Protein AF-A0A8J7WV57-F1 (afdb_monomer_lite)

Secondary structure (DSSP, 8-state):
---S-------TT-----BGGGTTB-HHHHS--HHHHHHHHHS------SSSTT----HHHHHHHHTT--GGG---HHHHHHHHTT----TT---------EEEEETTEEEEEESSPPPPPHHHHHHHHHHHHT-

pLDDT: mean 88.86, std 8.13, range [49.53, 98.25]

Foldseek 3Di:
DPDPDDDDDDDPPQDDAFDVVLVRDDPVVSDDDVPVVVCPVVDDDDDDDQDDPPDDDDPLSSVCSVVPHDSVPRPDPQVVVCVVVVHDDDPPDDGDDDDDFDWDDDPNDIHGPGPDDDDDDPVVVVVVVVVVVVD

Sequence (135 aa):
MHPTKCLLIIMDGLGDRQYPELDGQTPLQAAYTPNLDRLALLGGNGLYHAGRLGEPFPSETAHFALFGYPQILFPGRGPLEALGAGVDLHEGEVAVLAHFVCAENRDGLLFVRRDSPEEVEEHEAQALFEQAAGF

Radius of gyration: 21.82 Å; chains: 1; bounding box: 48×51×52 Å

Structure (mmCIF, N/CA/C/O backbone):
data_AF-A0A8J7WV57-F1
#
_entry.id   AF-A0A8J7WV57-F1
#
loop_
_atom_site.group_PDB
_atom_site.id
_atom_site.type_symbol
_atom_site.label_atom_id
_atom_site.label_alt_id
_atom_site.label_comp_id
_atom_site.label_asym_id
_atom_site.label_entity_id
_atom_site.label_seq_id
_atom_site.pdbx_PDB_ins_code
_atom_site.Cartn_x
_atom_site.Cartn_y
_atom_site.Cartn_z
_atom_site.occupancy
_atom_site.B_iso_or_equiv
_atom_site.auth_seq_id
_atom_site.auth_comp_id
_atom_site.auth_asym_id
_atom_site.auth_atom_id
_atom_site.pdbx_PDB_model_num
ATOM 1 N N . MET A 1 1 ? -8.095 -24.387 -23.941 1.00 56.53 1 MET A N 1
ATOM 2 C CA . MET A 1 1 ? -8.647 -24.506 -22.575 1.00 56.53 1 MET A CA 1
ATOM 3 C C . MET A 1 1 ? -8.742 -23.111 -21.993 1.00 56.53 1 MET A C 1
ATOM 5 O O . MET A 1 1 ? -7.785 -22.365 -22.151 1.00 56.53 1 MET A O 1
ATOM 9 N N . HIS A 1 2 ? -9.859 -22.751 -21.366 1.00 74.00 2 HIS A N 1
ATOM 10 C CA . HIS A 1 2 ? -9.918 -21.523 -20.574 1.00 74.00 2 HIS A CA 1
ATOM 11 C C . HIS A 1 2 ? -9.237 -21.781 -19.223 1.00 74.00 2 HIS A C 1
ATOM 13 O O . HIS A 1 2 ? -9.491 -22.833 -18.629 1.00 74.00 2 HIS A O 1
ATOM 19 N N . PRO A 1 3 ? -8.349 -20.891 -18.753 1.00 79.06 3 PRO A N 1
ATOM 20 C CA . PRO A 1 3 ? -7.747 -21.041 -17.436 1.00 79.06 3 PRO A CA 1
ATOM 21 C C . PRO A 1 3 ? -8.846 -21.013 -16.367 1.00 79.06 3 PRO A C 1
ATOM 23 O O . PRO A 1 3 ? -9.707 -20.140 -16.373 1.00 79.06 3 PRO A O 1
ATOM 26 N N . THR A 1 4 ? -8.828 -21.987 -15.459 1.00 92.31 4 THR A N 1
ATOM 27 C CA . THR A 1 4 ? -9.798 -22.108 -14.356 1.00 92.31 4 THR A CA 1
ATOM 28 C C . THR A 1 4 ? -9.331 -21.420 -13.074 1.00 92.31 4 THR A C 1
ATOM 30 O O . THR A 1 4 ? -10.092 -21.329 -12.115 1.00 92.31 4 THR A O 1
ATOM 33 N N . LYS A 1 5 ? -8.080 -20.945 -13.040 1.00 94.56 5 LYS A N 1
ATOM 34 C CA . LYS A 1 5 ? -7.474 -20.244 -11.906 1.00 94.56 5 LYS A CA 1
ATOM 35 C C . LYS A 1 5 ? -6.726 -19.011 -12.396 1.00 94.56 5 LYS A C 1
ATOM 37 O O . LYS A 1 5 ? -6.088 -19.056 -13.446 1.00 94.56 5 LYS A O 1
ATOM 42 N N . CYS A 1 6 ? -6.787 -17.948 -11.605 1.00 93.19 6 CYS A N 1
ATOM 43 C CA . CYS A 1 6 ? -6.042 -16.713 -11.804 1.00 93.19 6 CYS A CA 1
ATOM 44 C C . CYS A 1 6 ? -5.183 -16.456 -10.562 1.00 93.19 6 CYS A C 1
ATOM 46 O O . CYS A 1 6 ? -5.653 -16.674 -9.445 1.00 93.19 6 CYS A O 1
ATOM 48 N N . LEU A 1 7 ? -3.941 -16.017 -10.762 1.00 94.31 7 LEU A N 1
ATOM 49 C CA . LEU A 1 7 ? -3.058 -15.550 -9.698 1.00 94.31 7 LEU A CA 1
ATOM 50 C C . LEU A 1 7 ? -2.750 -14.075 -9.954 1.00 94.31 7 LEU A C 1
ATOM 52 O O . LEU A 1 7 ? -2.133 -13.745 -10.965 1.00 94.31 7 LEU A O 1
ATOM 56 N N . LEU A 1 8 ? -3.178 -13.212 -9.035 1.00 93.81 8 LEU A N 1
ATOM 57 C CA . LEU A 1 8 ? -2.850 -11.790 -9.027 1.00 93.81 8 LEU A CA 1
ATOM 58 C C . LEU A 1 8 ? -1.740 -11.555 -7.999 1.00 93.81 8 LEU A C 1
ATOM 60 O O . LEU A 1 8 ? -1.918 -11.870 -6.826 1.00 93.81 8 LEU A O 1
ATOM 64 N N . ILE A 1 9 ? -0.601 -11.025 -8.446 1.00 95.19 9 ILE A N 1
ATOM 65 C CA . ILE A 1 9 ? 0.535 -10.668 -7.587 1.00 95.19 9 ILE A CA 1
ATOM 66 C C . ILE A 1 9 ? 0.663 -9.147 -7.600 1.00 95.19 9 ILE A C 1
ATOM 68 O 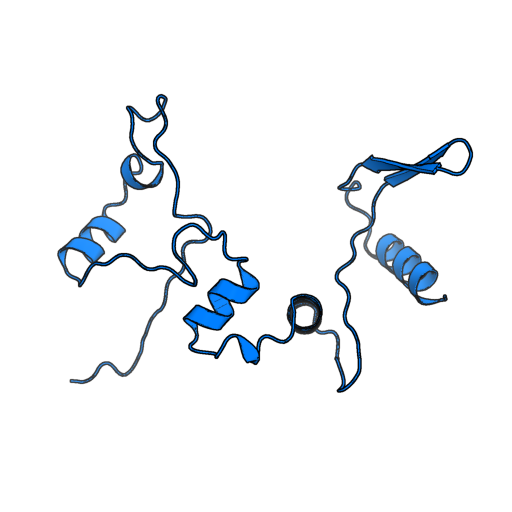O . ILE A 1 9 ? 0.819 -8.554 -8.666 1.00 95.19 9 ILE A O 1
ATOM 72 N N . ILE A 1 10 ? 0.601 -8.532 -6.421 1.00 93.12 10 ILE A N 1
ATOM 73 C CA . ILE A 1 10 ? 0.763 -7.089 -6.230 1.00 93.12 10 ILE A CA 1
ATOM 74 C C . ILE A 1 10 ? 2.087 -6.874 -5.504 1.00 93.12 10 ILE A C 1
ATOM 76 O O . ILE A 1 10 ? 2.317 -7.463 -4.450 1.00 93.12 10 ILE A O 1
ATOM 80 N N . MET A 1 11 ? 2.961 -6.053 -6.081 1.00 93.62 11 MET A N 1
ATOM 81 C CA . MET A 1 11 ? 4.190 -5.599 -5.432 1.00 93.62 11 MET A CA 1
ATOM 82 C C . MET A 1 11 ? 3.940 -4.176 -4.930 1.00 93.62 11 MET A C 1
ATOM 84 O O . MET A 1 11 ? 3.885 -3.244 -5.733 1.00 93.62 11 MET A O 1
ATOM 88 N N . ASP A 1 12 ? 3.702 -4.029 -3.626 1.00 91.38 12 ASP A N 1
ATOM 89 C CA . ASP A 1 12 ? 3.389 -2.729 -3.026 1.00 91.38 12 ASP A CA 1
ATOM 90 C C . ASP A 1 12 ? 4.585 -1.774 -3.140 1.00 91.38 12 ASP A C 1
ATOM 92 O O . ASP A 1 12 ? 5.736 -2.184 -2.991 1.00 91.38 12 ASP A O 1
ATOM 96 N N . GLY A 1 13 ? 4.316 -0.513 -3.476 1.00 89.94 13 GLY A N 1
ATOM 97 C CA . GLY A 1 13 ? 5.356 0.502 -3.661 1.00 89.94 13 GLY A CA 1
ATOM 98 C C . GLY A 1 13 ? 6.362 0.227 -4.789 1.00 89.94 13 GLY A C 1
ATOM 99 O O . GLY A 1 13 ? 7.422 0.839 -4.804 1.00 89.94 13 GLY A O 1
ATOM 100 N N . LEU A 1 14 ? 6.067 -0.673 -5.739 1.00 93.69 14 LEU A N 1
ATOM 101 C CA . LEU A 1 14 ? 7.007 -1.057 -6.808 1.00 93.69 14 LEU A CA 1
ATOM 102 C C . LEU A 1 14 ? 7.454 0.116 -7.697 1.00 93.69 14 LEU A C 1
ATOM 104 O O . LEU A 1 14 ? 8.579 0.140 -8.195 1.00 93.69 14 LEU A O 1
ATOM 108 N N . GLY A 1 15 ? 6.531 1.036 -7.982 1.00 91.88 15 GLY A N 1
ATOM 109 C CA . GLY A 1 15 ? 6.785 2.171 -8.859 1.00 91.88 15 GLY A CA 1
ATOM 110 C C . GLY A 1 15 ? 7.640 3.221 -8.160 1.00 91.88 15 GLY A C 1
ATOM 111 O O . GLY A 1 15 ? 7.270 3.703 -7.095 1.00 91.88 15 GLY A O 1
ATOM 112 N N . ASP A 1 16 ? 8.738 3.622 -8.796 1.00 95.06 16 ASP A N 1
ATOM 113 C CA . ASP A 1 16 ? 9.672 4.596 -8.232 1.00 95.06 16 ASP A CA 1
ATOM 114 C C . ASP A 1 16 ? 10.298 5.475 -9.332 1.00 95.06 16 ASP A C 1
ATOM 116 O O . ASP A 1 16 ? 10.057 5.301 -10.531 1.00 95.06 16 ASP A O 1
ATOM 120 N N . ARG A 1 17 ? 11.097 6.452 -8.911 1.00 96.06 17 ARG A N 1
ATOM 121 C CA . ARG A 1 17 ? 11.873 7.364 -9.745 1.00 96.06 17 ARG A CA 1
ATOM 122 C C . ARG A 1 17 ? 13.259 6.798 -10.040 1.00 96.06 17 ARG A C 1
ATOM 124 O O . ARG A 1 17 ? 13.691 5.804 -9.471 1.00 96.06 17 ARG A O 1
ATOM 131 N N . GLN A 1 18 ? 13.943 7.452 -10.971 1.00 97.62 18 GLN A N 1
ATOM 132 C CA . GLN A 1 18 ? 15.352 7.203 -11.251 1.00 97.62 18 GLN A CA 1
ATOM 133 C C . GLN A 1 18 ? 16.249 7.884 -10.213 1.00 97.62 18 GLN A C 1
ATOM 135 O O . GLN A 1 18 ? 15.969 9.020 -9.816 1.00 97.62 18 GLN A O 1
ATOM 140 N N . TYR A 1 19 ? 17.345 7.224 -9.842 1.00 97.81 19 TYR A N 1
ATOM 141 C CA . TYR A 1 19 ? 18.296 7.720 -8.845 1.00 97.81 19 TYR A CA 1
ATOM 142 C C . TYR A 1 19 ? 19.732 7.749 -9.397 1.00 97.81 19 TYR A C 1
ATOM 144 O O . TYR A 1 19 ? 20.136 6.802 -10.080 1.00 97.81 19 TYR A O 1
ATOM 152 N N . PRO A 1 20 ? 20.529 8.805 -9.124 1.00 98.12 20 PRO A N 1
ATOM 153 C CA . PRO A 1 20 ? 21.931 8.871 -9.546 1.00 98.12 20 PRO A CA 1
ATOM 154 C C . PRO A 1 20 ? 22.795 7.721 -9.015 1.00 98.12 20 PRO A C 1
ATOM 156 O O . PRO A 1 20 ? 23.675 7.251 -9.726 1.00 98.12 20 PRO A O 1
ATOM 159 N N . GLU A 1 21 ? 22.527 7.239 -7.800 1.00 97.62 21 GLU A N 1
ATOM 160 C CA . GLU A 1 21 ? 23.245 6.124 -7.168 1.00 97.62 21 GLU A CA 1
ATOM 161 C C . GLU A 1 21 ? 22.977 4.774 -7.855 1.00 97.62 21 GLU A C 1
ATOM 163 O O . GLU A 1 21 ? 23.690 3.805 -7.610 1.00 97.62 21 GLU A O 1
ATOM 168 N N . LEU A 1 22 ? 21.954 4.719 -8.715 1.00 98.00 22 LEU A N 1
ATOM 169 C CA . LEU A 1 22 ? 21.574 3.567 -9.534 1.00 98.00 22 LEU A CA 1
ATOM 170 C C . LEU A 1 22 ? 21.876 3.805 -11.023 1.00 98.00 22 LEU A C 1
ATOM 172 O O . LEU A 1 22 ? 21.190 3.267 -11.890 1.00 98.00 22 LEU A O 1
ATOM 176 N N . ASP A 1 23 ? 22.850 4.663 -11.338 1.00 97.69 23 ASP A N 1
ATOM 177 C CA . ASP A 1 23 ? 23.220 5.030 -12.712 1.00 97.69 23 ASP A CA 1
ATOM 178 C C . ASP A 1 23 ? 22.035 5.572 -13.541 1.00 97.69 23 ASP A C 1
ATOM 180 O O . ASP A 1 23 ? 21.927 5.339 -14.746 1.00 97.69 23 ASP A O 1
ATOM 184 N N . GLY A 1 24 ? 21.114 6.296 -12.894 1.00 98.00 24 GLY A N 1
ATOM 185 C CA . GLY A 1 24 ? 19.925 6.854 -13.546 1.00 98.00 24 GLY A CA 1
ATOM 186 C C . GLY A 1 24 ? 18.805 5.839 -13.795 1.00 98.00 24 GLY A C 1
ATOM 187 O O . GLY A 1 24 ? 17.922 6.097 -14.610 1.00 98.00 24 GLY A O 1
ATOM 188 N N . GLN A 1 25 ? 18.817 4.701 -13.103 1.00 98.19 25 GLN A N 1
ATOM 189 C CA . GLN A 1 25 ? 17.766 3.684 -13.164 1.00 98.19 25 GLN A CA 1
ATOM 190 C C . GLN A 1 25 ? 16.800 3.798 -11.980 1.00 98.19 25 GLN A C 1
ATOM 192 O O . GLN A 1 25 ? 17.131 4.369 -10.937 1.00 98.19 25 GLN A O 1
ATOM 197 N N . THR A 1 26 ? 15.597 3.237 -12.125 1.00 98.19 26 THR A N 1
ATOM 198 C CA . THR A 1 26 ? 14.723 2.956 -10.974 1.00 98.19 26 THR A CA 1
ATOM 199 C C . THR A 1 26 ? 15.233 1.735 -10.195 1.00 98.19 26 THR A C 1
ATOM 201 O O . THR A 1 26 ? 15.955 0.909 -10.763 1.00 98.19 26 THR A O 1
ATOM 204 N N . PRO A 1 27 ? 14.834 1.537 -8.925 1.00 98.00 27 PRO A N 1
ATOM 205 C CA . PRO A 1 27 ? 15.184 0.337 -8.167 1.00 98.00 27 PRO A CA 1
ATOM 206 C C . PRO A 1 27 ? 14.785 -0.966 -8.871 1.00 98.00 27 PRO A C 1
ATOM 208 O O . PRO A 1 27 ? 15.566 -1.912 -8.880 1.00 98.00 27 PRO A O 1
ATOM 211 N N . LEU A 1 28 ? 13.612 -1.012 -9.520 1.00 97.69 28 LEU A N 1
ATOM 212 C CA . LEU A 1 28 ? 13.173 -2.193 -10.273 1.00 97.69 28 LEU A CA 1
ATOM 213 C C . LEU A 1 28 ? 14.060 -2.469 -11.496 1.00 97.69 28 LEU A C 1
ATOM 215 O O . LEU A 1 28 ? 14.319 -3.628 -11.800 1.00 97.69 28 LEU A O 1
ATOM 219 N N . GLN A 1 29 ? 14.529 -1.423 -12.183 1.00 97.88 29 GLN A N 1
ATOM 220 C CA . GLN A 1 29 ? 15.441 -1.561 -13.323 1.00 97.88 29 GLN A CA 1
ATOM 221 C C . GLN A 1 29 ? 16.839 -2.023 -12.890 1.00 97.88 29 GLN A C 1
ATOM 223 O O . GLN A 1 29 ? 17.425 -2.880 -13.544 1.00 97.88 29 GLN A O 1
ATOM 228 N N . ALA A 1 30 ? 17.352 -1.487 -11.780 1.00 97.94 30 ALA A N 1
ATOM 229 C CA . ALA A 1 30 ? 18.668 -1.849 -11.256 1.00 97.94 30 ALA A CA 1
ATOM 230 C C . ALA A 1 30 ? 18.698 -3.254 -10.619 1.00 97.94 30 ALA A C 1
ATOM 232 O O . ALA A 1 30 ? 19.759 -3.875 -10.518 1.00 97.94 30 ALA A O 1
ATOM 233 N N . ALA A 1 31 ? 17.551 -3.764 -10.164 1.00 97.62 31 ALA A N 1
ATOM 234 C CA . ALA A 1 31 ? 17.447 -5.064 -9.517 1.00 97.62 31 ALA A CA 1
ATOM 235 C C . ALA A 1 31 ? 17.584 -6.234 -10.509 1.00 97.62 31 ALA A C 1
ATOM 237 O O . ALA A 1 31 ? 16.986 -6.255 -11.583 1.00 97.62 31 ALA A O 1
ATOM 238 N N . TYR A 1 32 ? 18.299 -7.287 -10.100 1.00 98.12 32 TYR A N 1
ATOM 239 C CA . TYR A 1 32 ? 18.352 -8.536 -10.862 1.00 98.12 32 TYR A CA 1
ATOM 240 C C . TYR A 1 32 ? 17.044 -9.327 -10.701 1.00 98.12 32 TYR A C 1
ATOM 242 O O . TYR A 1 32 ? 16.837 -9.997 -9.685 1.00 98.12 32 TYR A O 1
ATOM 250 N N . THR A 1 33 ? 16.158 -9.265 -11.703 1.00 97.81 33 THR A N 1
ATOM 251 C CA . THR A 1 33 ? 14.797 -9.833 -11.635 1.00 97.81 33 THR A CA 1
ATOM 252 C C . THR A 1 33 ? 14.475 -10.837 -12.759 1.00 97.81 33 TH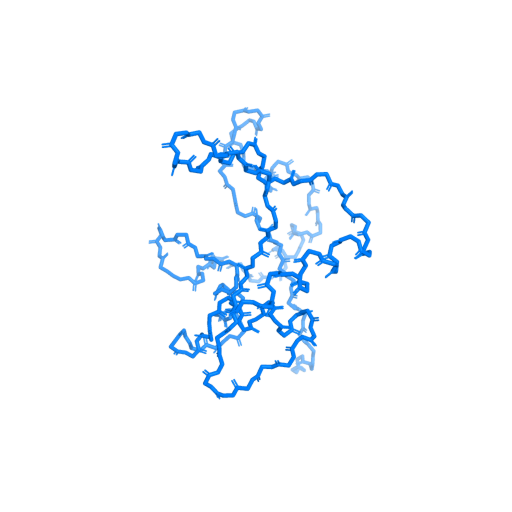R A C 1
ATOM 254 O O . THR A 1 33 ? 13.413 -10.769 -13.379 1.00 97.81 33 THR A O 1
ATOM 257 N N . PRO A 1 34 ? 15.293 -11.893 -12.961 1.00 98.06 34 PRO A N 1
ATOM 258 C CA . PRO A 1 34 ? 15.188 -12.787 -14.125 1.00 98.06 34 PRO A CA 1
ATOM 259 C C . PRO A 1 34 ? 13.824 -13.482 -14.275 1.00 98.06 34 PRO A C 1
ATOM 261 O O . PRO A 1 34 ? 13.418 -13.845 -15.379 1.00 98.06 34 PRO A O 1
ATOM 264 N N . ASN A 1 35 ? 13.099 -13.688 -13.171 1.00 98.06 35 ASN A N 1
ATOM 265 C CA . ASN A 1 35 ? 11.758 -14.272 -13.199 1.00 98.06 35 ASN A CA 1
ATOM 266 C C . ASN A 1 35 ? 10.697 -13.271 -13.675 1.00 98.06 35 ASN A C 1
ATOM 268 O O . ASN A 1 35 ? 9.825 -13.653 -14.453 1.00 98.06 35 ASN A O 1
ATOM 272 N N . LEU A 1 36 ? 10.774 -12.009 -13.238 1.00 97.31 36 LEU A N 1
ATOM 273 C CA . LEU A 1 36 ? 9.871 -10.953 -13.704 1.00 97.31 36 LEU A CA 1
ATOM 274 C C . LEU A 1 36 ? 10.158 -10.625 -15.170 1.00 97.31 36 LEU A C 1
ATOM 276 O O . LEU A 1 36 ? 9.222 -10.582 -15.963 1.00 97.31 36 LEU A O 1
ATOM 280 N N . ASP A 1 37 ? 11.435 -10.539 -15.549 1.00 98.06 37 ASP A N 1
ATOM 281 C CA . ASP A 1 37 ? 11.863 -10.345 -16.939 1.00 98.06 37 ASP A CA 1
ATOM 282 C C . ASP A 1 37 ? 11.313 -11.443 -17.854 1.00 98.06 37 ASP A C 1
ATOM 284 O O . ASP A 1 37 ? 10.774 -11.180 -18.932 1.00 98.06 37 ASP A O 1
ATOM 288 N N . ARG A 1 38 ? 11.387 -12.703 -17.404 1.00 98.25 38 ARG A N 1
ATOM 289 C CA . ARG A 1 38 ? 10.839 -13.842 -18.144 1.00 98.25 38 ARG A CA 1
ATOM 290 C C . ARG A 1 38 ? 9.316 -13.777 -18.265 1.00 98.25 38 ARG A C 1
ATOM 292 O O . ARG A 1 38 ? 8.792 -14.120 -19.323 1.00 98.25 38 ARG A O 1
ATOM 299 N N . LEU A 1 39 ? 8.604 -13.373 -17.211 1.00 97.12 39 LEU A N 1
ATOM 300 C CA . LEU A 1 39 ? 7.148 -13.206 -17.260 1.00 97.12 39 LEU A CA 1
ATOM 301 C C . LEU A 1 39 ? 6.748 -12.081 -18.222 1.00 97.12 39 LEU A C 1
ATOM 303 O O . LEU A 1 39 ? 5.845 -12.283 -19.031 1.00 97.12 39 LEU A O 1
ATOM 307 N N . ALA A 1 40 ? 7.455 -10.949 -18.194 1.00 97.00 40 ALA A N 1
ATOM 308 C CA . ALA A 1 40 ? 7.239 -9.836 -19.113 1.00 97.00 40 ALA A CA 1
ATOM 309 C C . ALA A 1 40 ? 7.506 -10.237 -20.573 1.00 97.00 40 ALA A C 1
ATOM 311 O O . ALA A 1 40 ? 6.721 -9.901 -21.458 1.00 9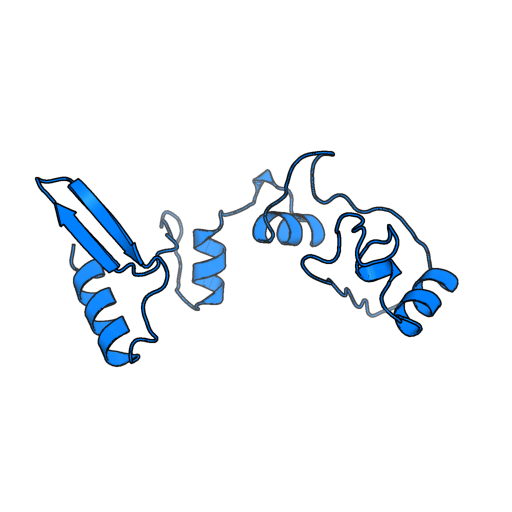7.00 40 ALA A O 1
ATOM 312 N N . LEU A 1 41 ? 8.563 -11.012 -20.839 1.00 97.88 41 LEU A N 1
ATOM 313 C CA . LEU A 1 41 ? 8.892 -11.485 -22.189 1.00 97.88 41 LEU A CA 1
ATOM 314 C C . LEU A 1 41 ? 7.831 -12.439 -22.765 1.00 97.88 41 LEU A C 1
ATOM 316 O O . LEU A 1 41 ? 7.570 -12.423 -23.966 1.00 97.88 41 LEU A O 1
ATOM 320 N N . LEU A 1 42 ? 7.251 -13.300 -21.924 1.00 97.94 42 LEU A N 1
ATOM 321 C CA . LEU A 1 42 ? 6.281 -14.319 -22.343 1.00 97.94 42 LEU A CA 1
ATOM 322 C C . LEU A 1 42 ? 4.825 -13.823 -22.334 1.00 97.94 42 LEU A C 1
ATOM 324 O O . LEU A 1 42 ? 3.954 -14.496 -22.886 1.00 97.94 42 LEU A O 1
ATOM 328 N N . GLY A 1 43 ? 4.554 -12.699 -21.669 1.00 95.00 43 GLY A N 1
ATOM 329 C CA . GLY A 1 43 ? 3.213 -12.191 -21.396 1.00 95.00 43 GLY A CA 1
ATOM 330 C C . GLY A 1 43 ? 2.824 -10.938 -22.184 1.00 95.00 43 GLY A C 1
ATOM 331 O O . GLY A 1 43 ? 3.516 -10.483 -23.092 1.00 95.00 43 GLY A O 1
ATOM 332 N N . GLY A 1 44 ? 1.671 -10.377 -21.814 1.00 95.88 44 GLY A N 1
ATOM 333 C CA . GLY A 1 44 ? 1.255 -9.037 -22.222 1.00 95.88 44 GLY A CA 1
ATOM 334 C C . GLY A 1 44 ? 1.707 -8.011 -21.188 1.00 95.88 44 GLY A C 1
ATOM 335 O O . GLY A 1 44 ? 1.559 -8.241 -19.991 1.00 95.88 44 GLY A O 1
ATOM 336 N N . ASN A 1 45 ? 2.231 -6.880 -21.654 1.00 96.81 45 ASN A N 1
ATOM 337 C CA . ASN A 1 45 ? 2.731 -5.804 -20.801 1.00 96.81 45 ASN A CA 1
ATOM 338 C C . ASN A 1 45 ? 1.894 -4.540 -20.993 1.00 96.81 45 ASN A C 1
ATOM 340 O O . ASN A 1 45 ? 1.343 -4.302 -22.068 1.00 96.81 45 ASN A O 1
ATOM 344 N N . GLY A 1 46 ? 1.837 -3.710 -19.959 1.00 94.75 46 GLY A N 1
ATOM 345 C CA . GLY A 1 46 ? 1.139 -2.436 -19.998 1.00 94.75 46 GLY A CA 1
ATOM 346 C C . GLY A 1 46 ? 1.406 -1.615 -18.747 1.00 94.75 46 GLY A C 1
ATOM 347 O O . GLY A 1 46 ? 1.981 -2.103 -17.776 1.00 94.75 46 GLY A O 1
ATOM 348 N N . LEU A 1 47 ? 0.977 -0.359 -18.790 1.00 91.88 47 LEU A N 1
ATOM 349 C CA . LEU A 1 47 ? 0.961 0.514 -17.624 1.00 91.88 47 LEU A CA 1
ATOM 350 C C . LEU A 1 47 ? -0.411 0.430 -16.964 1.00 91.88 47 LEU A C 1
ATOM 352 O O . LEU A 1 47 ? -1.438 0.464 -17.644 1.00 91.88 47 LEU A O 1
ATOM 356 N N . TYR A 1 48 ? -0.413 0.337 -15.640 1.00 88.31 48 TYR A N 1
ATOM 357 C CA . TYR A 1 48 ? -1.623 0.360 -14.835 1.00 88.31 48 TYR A CA 1
ATOM 358 C C . TYR A 1 48 ? -1.666 1.643 -14.010 1.00 88.31 48 TYR A C 1
ATOM 360 O O . TYR A 1 48 ? -0.707 1.987 -13.321 1.00 88.31 48 TYR A O 1
ATOM 368 N N . HIS A 1 49 ? -2.803 2.331 -14.069 1.00 85.75 49 HIS A N 1
ATOM 369 C CA . HIS A 1 49 ? -3.109 3.477 -13.226 1.00 85.75 49 HIS A CA 1
ATOM 370 C C . HIS A 1 49 ? -4.417 3.185 -12.497 1.00 85.75 49 HIS A C 1
ATOM 372 O O . HIS A 1 49 ? -5.458 3.047 -13.134 1.00 85.75 49 HIS A O 1
ATOM 378 N N . ALA A 1 50 ? -4.358 3.079 -11.167 1.00 78.88 50 ALA A N 1
ATOM 379 C CA . ALA A 1 50 ? -5.525 2.746 -10.347 1.00 78.88 50 ALA A CA 1
ATOM 380 C C . ALA A 1 50 ? -6.581 3.868 -10.299 1.00 78.88 50 ALA A C 1
ATOM 382 O O . ALA A 1 50 ? -7.753 3.605 -10.042 1.00 78.88 50 ALA A O 1
ATOM 383 N N . GLY A 1 51 ? -6.167 5.113 -10.553 1.00 81.25 51 GLY A N 1
ATOM 384 C CA . GLY A 1 51 ? -7.019 6.299 -10.533 1.00 81.25 51 GLY A CA 1
ATOM 385 C C . GLY A 1 51 ? -6.718 7.233 -11.705 1.00 81.25 51 GLY A C 1
ATOM 386 O O . GLY A 1 51 ? -6.622 6.805 -12.856 1.00 81.25 51 GLY A O 1
ATOM 387 N N . ARG A 1 52 ? -6.568 8.531 -11.424 1.00 82.75 52 ARG A N 1
ATOM 388 C CA . ARG A 1 52 ? -6.225 9.542 -12.435 1.00 82.75 52 ARG A CA 1
ATOM 389 C C . ARG A 1 52 ? -4.714 9.702 -12.572 1.00 82.75 52 ARG A C 1
ATOM 391 O O . ARG A 1 52 ? -3.961 9.567 -11.613 1.00 82.75 52 ARG A O 1
ATOM 398 N N . LEU A 1 53 ? -4.269 10.038 -13.782 1.00 85.06 53 LEU A N 1
ATOM 399 C CA . LEU A 1 53 ? -2.868 10.366 -14.034 1.00 85.06 53 LEU A CA 1
ATOM 400 C C . LEU A 1 53 ? -2.442 11.575 -13.192 1.00 85.06 53 LEU A C 1
ATOM 402 O O . LEU A 1 53 ? -3.084 12.621 -13.237 1.00 85.06 53 LEU A O 1
ATOM 406 N N . GLY A 1 54 ? -1.336 11.421 -12.463 1.00 85.25 54 GLY A N 1
ATOM 407 C CA . GLY A 1 54 ? -0.764 12.468 -11.615 1.00 85.25 54 GLY A CA 1
ATOM 408 C C . GLY A 1 54 ? -1.359 12.564 -10.207 1.00 85.25 54 GLY A C 1
ATOM 409 O O . GLY A 1 54 ? -0.894 13.392 -9.430 1.00 85.25 54 GLY A O 1
ATOM 410 N N . GLU A 1 55 ? -2.338 11.728 -9.858 1.00 84.06 55 GLU A N 1
ATOM 411 C CA . GLU A 1 55 ? -2.935 11.702 -8.522 1.00 84.06 55 GLU A CA 1
ATOM 412 C C . GLU A 1 55 ? -2.355 10.541 -7.694 1.00 84.06 55 GLU A C 1
ATOM 414 O O . GLU A 1 55 ? -2.396 9.394 -8.152 1.00 84.06 55 GLU A O 1
ATOM 419 N N . PRO A 1 56 ? -1.798 10.798 -6.492 1.00 82.06 56 PRO A N 1
ATOM 420 C CA . PRO A 1 56 ? -1.417 9.725 -5.586 1.00 82.06 56 PRO A CA 1
ATOM 421 C C . PRO A 1 56 ? -2.681 9.013 -5.103 1.00 82.06 56 PRO A C 1
ATOM 423 O O . PRO A 1 56 ? -3.610 9.647 -4.606 1.00 82.06 56 PRO A O 1
ATOM 426 N N . PHE A 1 57 ? -2.714 7.693 -5.255 1.00 83.06 57 PHE A N 1
ATOM 427 C CA . PHE A 1 57 ? -3.880 6.891 -4.911 1.00 83.06 57 PHE A CA 1
ATOM 428 C C . PHE A 1 57 ? -3.576 6.048 -3.666 1.00 83.06 57 PHE A C 1
ATOM 430 O O . PHE A 1 57 ? -2.663 5.222 -3.733 1.00 83.06 57 PHE A O 1
ATOM 437 N N . PRO A 1 58 ? -4.282 6.257 -2.537 1.00 86.75 58 PRO A N 1
ATOM 438 C CA . PRO A 1 58 ? -4.068 5.485 -1.313 1.00 86.75 58 PRO A CA 1
ATOM 439 C C . PRO A 1 58 ? -4.244 3.981 -1.540 1.00 86.75 58 PRO A C 1
ATOM 441 O O . PRO A 1 58 ? -5.082 3.572 -2.351 1.00 86.75 58 PRO A O 1
ATOM 444 N N . SER A 1 59 ? -3.474 3.158 -0.824 1.00 87.38 59 SER A N 1
ATOM 445 C CA . SER A 1 59 ? -3.435 1.704 -1.025 1.00 87.38 59 SER A CA 1
ATOM 446 C C . SER A 1 59 ? -4.809 1.059 -0.867 1.00 87.38 59 SER A C 1
ATOM 448 O O . SER A 1 59 ? -5.187 0.223 -1.685 1.00 87.38 59 SER A O 1
ATOM 450 N N . GLU A 1 60 ? -5.586 1.466 0.132 1.00 89.31 60 GLU A N 1
ATOM 451 C CA . GLU A 1 60 ? -6.935 0.965 0.392 1.00 89.31 60 GLU A CA 1
ATOM 452 C C . GLU A 1 60 ? -7.868 1.188 -0.808 1.00 89.31 60 GLU A C 1
ATOM 454 O O . GLU A 1 60 ? -8.549 0.270 -1.273 1.00 89.31 60 GLU A O 1
ATOM 459 N N . THR A 1 61 ? -7.818 2.383 -1.387 1.00 88.31 61 THR A N 1
ATOM 460 C CA . THR A 1 61 ? -8.614 2.769 -2.549 1.00 88.31 61 THR A CA 1
ATOM 461 C C . THR A 1 61 ? -8.109 2.082 -3.825 1.00 88.31 61 THR A C 1
ATOM 463 O O . THR A 1 61 ? -8.906 1.651 -4.665 1.00 88.31 61 THR A O 1
ATOM 466 N N . ALA A 1 62 ? -6.786 1.918 -3.955 1.00 89.75 62 ALA A N 1
ATOM 467 C CA . ALA A 1 62 ? -6.127 1.244 -5.073 1.00 89.75 62 ALA A CA 1
ATOM 468 C C . ALA A 1 62 ? -6.495 -0.237 -5.160 1.00 89.75 62 ALA A C 1
ATOM 470 O O . ALA A 1 62 ? -6.847 -0.716 -6.239 1.00 89.75 62 ALA A O 1
ATOM 471 N N . HIS A 1 63 ? -6.467 -0.946 -4.030 1.00 91.44 63 HIS A N 1
ATOM 472 C CA . HIS A 1 63 ? -6.885 -2.343 -3.963 1.00 91.44 63 HIS A CA 1
ATOM 473 C C . HIS A 1 63 ? -8.379 -2.481 -4.257 1.00 91.44 63 HIS A C 1
ATOM 475 O O . HIS A 1 63 ? -8.774 -3.354 -5.029 1.00 91.44 63 HIS A O 1
ATOM 481 N N . PHE A 1 64 ? -9.209 -1.582 -3.720 1.00 91.50 64 PHE A N 1
ATOM 482 C CA . PHE A 1 64 ? -10.647 -1.580 -3.989 1.00 91.50 64 PHE A CA 1
ATOM 483 C C . PHE A 1 64 ? -10.952 -1.426 -5.490 1.00 91.50 64 PHE A C 1
ATOM 485 O O . PHE A 1 64 ? -11.732 -2.199 -6.049 1.00 91.50 64 PHE A O 1
ATOM 492 N N . ALA A 1 65 ? -10.268 -0.496 -6.170 1.00 89.62 65 ALA A N 1
ATOM 493 C CA . ALA A 1 65 ? -10.357 -0.332 -7.623 1.00 89.62 65 ALA A CA 1
ATOM 494 C C . ALA A 1 65 ? -9.872 -1.576 -8.383 1.00 89.62 65 ALA A C 1
ATOM 496 O O . ALA A 1 65 ? -10.522 -2.019 -9.329 1.00 89.62 65 ALA A O 1
ATOM 497 N N . LEU A 1 66 ? -8.739 -2.146 -7.961 1.00 91.00 66 LEU A N 1
ATOM 498 C CA . LEU A 1 66 ? -8.096 -3.289 -8.609 1.00 91.00 66 LEU A CA 1
ATOM 499 C C . LEU A 1 66 ? -8.981 -4.542 -8.600 1.00 91.00 66 LEU A C 1
ATOM 501 O O . LEU A 1 66 ? -9.000 -5.287 -9.577 1.00 91.00 66 LEU A O 1
ATOM 505 N N . PHE A 1 67 ? -9.749 -4.752 -7.530 1.00 91.56 67 PHE A N 1
ATOM 506 C CA . PHE A 1 67 ? -10.730 -5.838 -7.454 1.00 91.56 67 PHE A CA 1
ATOM 507 C C . PHE A 1 67 ? -12.026 -5.559 -8.236 1.00 91.56 67 PHE A C 1
ATOM 509 O O . PHE A 1 67 ? -12.921 -6.402 -8.259 1.00 91.56 67 PHE A O 1
ATOM 516 N N . GLY A 1 68 ? -12.122 -4.413 -8.917 1.00 91.25 68 GLY A N 1
ATOM 517 C CA . GLY A 1 68 ? -13.243 -4.060 -9.785 1.00 91.25 68 GLY A CA 1
ATOM 518 C C . GLY A 1 68 ? -14.416 -3.398 -9.064 1.00 91.25 68 GLY A C 1
ATOM 519 O O . GLY A 1 68 ? -15.483 -3.250 -9.664 1.00 91.25 68 GLY A O 1
ATOM 520 N N . TYR A 1 69 ? -14.248 -2.985 -7.805 1.00 91.69 69 TYR A N 1
ATOM 521 C CA . TYR A 1 69 ? -15.304 -2.285 -7.085 1.00 91.69 69 TYR A CA 1
ATOM 522 C C . TYR A 1 69 ? -15.386 -0.811 -7.512 1.00 91.69 69 TYR A C 1
ATOM 524 O O . TYR A 1 69 ? -14.362 -0.132 -7.662 1.00 91.69 69 TYR A O 1
ATOM 532 N N . PRO A 1 70 ? -16.603 -0.272 -7.705 1.00 90.19 70 PRO A N 1
ATOM 533 C CA . PRO A 1 70 ? -16.776 1.125 -8.067 1.00 90.19 70 PRO A CA 1
ATOM 534 C C . PRO A 1 70 ? -16.457 2.029 -6.873 1.00 90.19 70 PRO A C 1
ATOM 536 O O . PRO A 1 70 ? -16.945 1.816 -5.768 1.00 90.19 70 PRO A O 1
ATOM 539 N N . GLN A 1 71 ? -15.697 3.094 -7.122 1.00 87.31 71 GLN A N 1
ATOM 540 C CA . GLN A 1 71 ? -15.185 4.005 -6.088 1.00 87.31 71 GLN A CA 1
ATOM 541 C C . GLN A 1 71 ? -16.267 4.653 -5.214 1.00 87.31 71 GLN A C 1
ATOM 543 O O . GLN A 1 71 ? -16.029 4.944 -4.050 1.00 87.31 71 GLN A O 1
ATOM 548 N N . ILE A 1 72 ? -17.480 4.827 -5.747 1.00 91.12 72 ILE A N 1
ATOM 549 C CA . ILE A 1 72 ? -18.630 5.350 -4.995 1.00 91.12 72 ILE A CA 1
ATOM 550 C C . ILE A 1 72 ? -19.075 4.436 -3.841 1.00 91.12 72 ILE A C 1
ATOM 552 O O . ILE A 1 72 ? -19.776 4.891 -2.946 1.00 91.12 72 ILE A O 1
ATOM 556 N N . LEU A 1 73 ? -18.679 3.160 -3.863 1.00 92.19 73 LEU A N 1
ATOM 557 C CA . LEU A 1 73 ? -18.964 2.185 -2.810 1.00 92.19 73 LEU A CA 1
ATOM 558 C C . LEU A 1 73 ? -17.809 2.026 -1.818 1.00 92.19 73 LEU A C 1
ATOM 560 O O . LEU A 1 73 ? -17.857 1.128 -0.982 1.00 92.19 73 LEU A O 1
ATOM 564 N N . PHE A 1 74 ? -16.756 2.841 -1.920 1.00 91.25 74 PHE A N 1
ATOM 565 C CA . PHE A 1 74 ? -15.638 2.754 -0.992 1.00 91.25 74 PHE A CA 1
ATOM 566 C C . PHE A 1 74 ? -16.117 3.105 0.431 1.00 91.25 74 PHE A C 1
ATOM 568 O O . PHE A 1 74 ? -16.587 4.225 0.645 1.00 91.25 74 PHE A O 1
ATOM 575 N N . PRO A 1 75 ? -16.006 2.186 1.410 1.00 88.75 75 PRO A N 1
ATOM 576 C CA . PRO A 1 75 ? -16.595 2.372 2.738 1.00 88.75 75 PRO A CA 1
ATOM 577 C C . PRO A 1 75 ? -15.804 3.350 3.621 1.00 88.75 75 PRO A C 1
ATOM 579 O O . PRO A 1 75 ? -16.264 3.722 4.696 1.00 88.75 75 PRO A O 1
ATOM 582 N N . GLY A 1 76 ? -14.613 3.769 3.184 1.00 89.69 76 GLY A N 1
ATOM 583 C CA . GLY A 1 76 ? -13.655 4.495 4.011 1.00 89.69 76 GLY A CA 1
ATOM 584 C C . GLY A 1 76 ? -12.603 3.565 4.614 1.00 89.69 76 GLY A C 1
ATOM 585 O O . GLY A 1 76 ? -12.776 2.349 4.677 1.00 89.69 76 GLY A O 1
ATOM 586 N N . ARG A 1 77 ? -11.490 4.148 5.071 1.00 90.25 77 ARG A N 1
ATOM 587 C CA . ARG A 1 77 ? -10.384 3.387 5.668 1.00 90.25 77 ARG A CA 1
ATO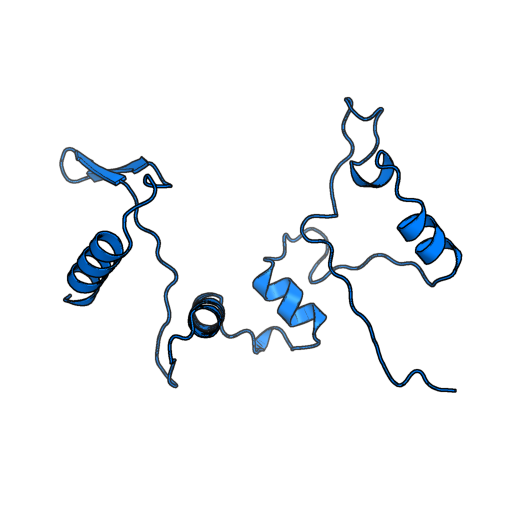M 588 C C . ARG A 1 77 ? -10.768 2.746 7.003 1.00 90.25 77 ARG A C 1
ATOM 590 O O . ARG A 1 77 ? -10.463 1.583 7.216 1.00 90.25 77 ARG A O 1
ATOM 597 N N . GLY A 1 78 ? -11.471 3.481 7.866 1.00 90.69 78 GLY A N 1
ATOM 598 C CA . GLY A 1 78 ? -11.870 3.006 9.196 1.00 90.69 78 GLY A CA 1
ATOM 599 C C . GLY A 1 78 ? -12.578 1.646 9.172 1.00 90.69 78 GLY A C 1
ATOM 600 O O . GLY A 1 78 ? -12.101 0.727 9.832 1.00 90.69 78 GLY A O 1
ATOM 601 N N . PRO A 1 79 ? -13.653 1.471 8.379 1.00 90.38 79 PRO A N 1
ATOM 602 C CA . PRO A 1 79 ? -14.338 0.183 8.272 1.00 90.38 79 PRO A CA 1
ATOM 603 C C . PRO A 1 79 ? -13.465 -0.966 7.754 1.00 90.38 79 PRO A C 1
ATOM 605 O O . PRO A 1 79 ? -13.623 -2.098 8.202 1.00 90.38 79 PRO A O 1
ATOM 608 N N . LEU A 1 80 ? -12.537 -0.694 6.829 1.00 89.81 80 LEU A N 1
ATOM 609 C CA . LEU A 1 80 ? -11.621 -1.716 6.309 1.00 89.81 80 LEU A CA 1
ATOM 610 C C . LEU A 1 80 ? -10.612 -2.170 7.370 1.00 89.81 80 LEU A C 1
ATOM 612 O O . LEU A 1 80 ? -10.366 -3.366 7.500 1.00 89.81 80 LEU A O 1
ATOM 616 N N . GLU A 1 81 ? -10.062 -1.230 8.140 1.00 89.75 81 GLU A N 1
ATOM 617 C CA . GLU A 1 81 ? -9.131 -1.523 9.237 1.00 89.75 81 GLU A CA 1
ATOM 618 C C . GLU A 1 81 ? -9.845 -2.256 10.383 1.00 89.75 81 GLU A C 1
ATOM 620 O O . GLU A 1 81 ? -9.321 -3.237 10.902 1.00 89.75 81 GLU A O 1
ATOM 625 N N . ALA A 1 82 ? -11.071 -1.844 10.731 1.00 89.75 82 ALA A N 1
ATOM 626 C CA . ALA A 1 82 ? -11.897 -2.519 11.734 1.00 89.75 82 ALA A CA 1
ATOM 627 C C . ALA A 1 82 ? -12.159 -3.983 11.352 1.00 89.75 82 ALA A C 1
ATOM 629 O O . ALA A 1 82 ? -11.910 -4.884 12.151 1.00 89.75 82 ALA A O 1
ATOM 630 N N . LEU A 1 83 ? -12.553 -4.231 10.097 1.00 88.50 83 LEU A N 1
ATOM 631 C CA . LEU A 1 83 ? -12.730 -5.585 9.573 1.00 88.50 83 LEU A CA 1
ATOM 632 C C . LEU A 1 83 ? -11.422 -6.391 9.612 1.00 88.50 83 LEU A C 1
ATOM 634 O O . LEU A 1 83 ? -11.435 -7.564 9.980 1.00 88.50 83 LEU A O 1
ATOM 638 N N . GLY A 1 84 ? -10.294 -5.768 9.254 1.00 86.88 84 GLY A N 1
ATOM 639 C CA . GLY A 1 84 ? -8.967 -6.387 9.314 1.00 86.88 84 GLY A CA 1
ATOM 640 C C . GLY A 1 84 ? -8.521 -6.742 10.735 1.00 86.88 84 GLY A C 1
ATOM 641 O O . GLY A 1 84 ? -7.855 -7.758 10.929 1.00 86.88 84 GLY A O 1
ATOM 642 N N . ALA A 1 85 ? -8.934 -5.949 11.724 1.00 86.75 85 ALA A N 1
ATOM 643 C CA . ALA A 1 85 ? -8.691 -6.179 13.146 1.00 86.75 85 ALA A CA 1
ATOM 644 C C . ALA A 1 85 ? -9.715 -7.128 13.804 1.00 86.75 85 ALA A C 1
ATOM 646 O O . ALA A 1 85 ? -9.574 -7.452 14.981 1.00 86.75 85 ALA A O 1
ATOM 647 N N . GLY A 1 86 ? -10.740 -7.580 13.072 1.00 87.94 86 GLY A N 1
ATOM 648 C CA . GLY A 1 86 ? -11.807 -8.427 13.613 1.00 87.94 86 GLY A CA 1
ATOM 649 C C . GLY A 1 86 ? -12.793 -7.690 14.526 1.00 87.94 86 GLY A C 1
ATOM 650 O O . GLY A 1 86 ? -13.441 -8.323 15.354 1.00 87.94 86 GLY A O 1
ATOM 651 N N . VAL A 1 87 ? -12.895 -6.366 14.396 1.00 87.88 87 VAL A N 1
ATOM 652 C CA . VAL A 1 87 ? -13.881 -5.540 15.101 1.00 87.88 87 VAL A CA 1
ATOM 653 C C . VAL A 1 87 ? -15.188 -5.554 14.311 1.00 87.88 87 VAL A C 1
ATOM 655 O O . VAL A 1 87 ? -15.216 -5.164 13.141 1.00 87.88 87 VAL A O 1
ATOM 658 N N . ASP A 1 88 ? -16.270 -5.992 14.954 1.00 88.19 88 ASP A N 1
ATOM 659 C CA . ASP A 1 88 ? -17.608 -5.951 14.366 1.00 88.19 88 ASP A CA 1
ATOM 660 C C . ASP A 1 88 ? -18.056 -4.497 14.170 1.00 88.19 88 ASP A C 1
ATOM 662 O O . ASP A 1 88 ? -17.937 -3.671 15.074 1.00 88.19 88 ASP A O 1
ATOM 666 N N . LEU A 1 89 ? -18.570 -4.193 12.977 1.00 87.75 89 LEU A N 1
ATOM 667 C CA . LEU A 1 89 ? -19.088 -2.876 12.620 1.00 87.75 89 LEU A CA 1
ATOM 668 C C . LEU A 1 89 ? -20.507 -3.008 12.064 1.00 87.75 89 LEU A C 1
ATOM 670 O O . LEU A 1 89 ? -20.758 -3.784 11.136 1.00 87.75 89 LEU A O 1
ATOM 674 N N . HIS A 1 90 ? -21.431 -2.227 12.610 1.00 89.56 90 HIS A N 1
ATOM 675 C CA . HIS A 1 90 ? -22.833 -2.195 12.219 1.00 89.56 90 HIS A CA 1
ATOM 676 C C . HIS A 1 90 ? -23.180 -0.972 11.364 1.00 89.56 90 HIS A C 1
ATOM 678 O O . HIS A 1 90 ? -22.455 0.020 11.280 1.00 89.56 90 HIS A O 1
ATOM 684 N N . GLU A 1 91 ? -24.327 -1.047 10.688 1.00 87.62 91 GLU A N 1
ATOM 685 C CA . GLU A 1 91 ? -24.822 0.052 9.865 1.00 87.62 91 GLU A CA 1
ATOM 686 C C . GLU A 1 91 ? -25.052 1.313 10.714 1.00 87.62 91 GLU A C 1
ATOM 688 O O . GLU A 1 91 ? -25.735 1.278 11.737 1.00 87.62 91 GLU A O 1
ATOM 693 N N . GLY A 1 92 ? -24.480 2.436 10.272 1.00 88.38 92 GLY A N 1
ATOM 694 C CA . GLY A 1 92 ? -24.543 3.717 10.980 1.00 88.38 92 GLY A CA 1
ATOM 695 C C . GLY A 1 92 ? -23.410 3.954 11.983 1.00 88.38 92 GLY A C 1
ATOM 696 O O . GLY A 1 92 ? -23.297 5.070 12.489 1.00 88.38 92 GLY A O 1
ATOM 697 N N . GLU A 1 93 ? -22.552 2.965 12.240 1.00 89.81 93 GLU A N 1
ATOM 698 C CA . GLU A 1 93 ? -21.376 3.138 13.092 1.00 89.81 93 GLU A CA 1
ATOM 699 C C . GLU A 1 93 ? -20.202 3.770 12.336 1.00 89.81 93 GLU A C 1
ATOM 701 O O . GLU A 1 93 ? -20.042 3.623 11.121 1.00 89.81 93 GLU A O 1
ATOM 706 N N . VAL A 1 94 ? -19.361 4.493 13.078 1.00 87.75 94 VAL A N 1
ATOM 707 C CA . VAL A 1 94 ? -18.162 5.146 12.551 1.00 87.75 94 VAL A CA 1
ATOM 708 C C . VAL A 1 94 ? -16.940 4.476 13.157 1.00 87.75 94 VAL A C 1
ATOM 710 O O . VAL A 1 94 ? -16.696 4.582 14.355 1.00 87.75 94 VAL A O 1
ATOM 713 N N . ALA A 1 95 ? -16.143 3.828 12.312 1.00 89.50 95 ALA A N 1
ATOM 714 C CA . ALA A 1 95 ? -14.832 3.324 12.693 1.00 89.50 95 ALA A CA 1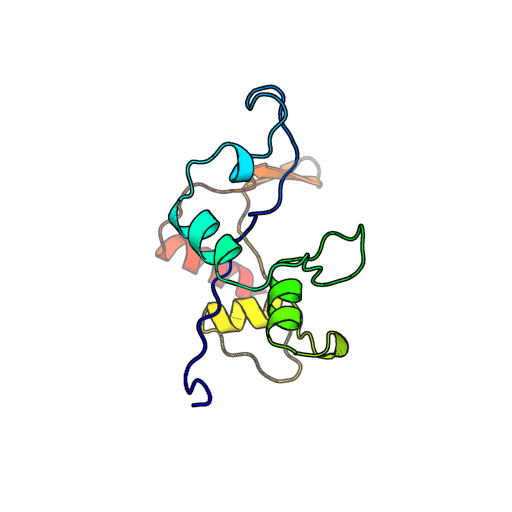
ATOM 715 C C . ALA A 1 95 ? -13.760 4.394 12.451 1.00 89.50 95 ALA A C 1
ATOM 717 O O . ALA A 1 95 ? -13.694 4.991 11.372 1.00 89.50 95 ALA A O 1
ATOM 718 N N . VAL A 1 96 ? -12.893 4.606 13.439 1.00 86.25 96 VAL A N 1
ATOM 719 C CA . VAL A 1 96 ? -11.771 5.546 13.359 1.00 86.25 96 VAL A CA 1
ATOM 720 C C . VAL A 1 96 ? -10.479 4.791 13.631 1.00 86.25 96 VAL A C 1
ATOM 722 O O . VAL A 1 96 ? -10.354 4.111 14.645 1.00 86.25 96 VAL A O 1
ATOM 725 N N . LEU A 1 97 ? -9.510 4.935 12.728 1.00 84.38 97 LEU A N 1
ATOM 726 C CA . LEU A 1 97 ? -8.153 4.465 12.970 1.00 84.38 97 LEU A CA 1
ATOM 727 C C . LEU A 1 97 ? -7.439 5.480 13.868 1.00 84.38 97 LEU A C 1
ATOM 729 O O . LEU A 1 97 ? -7.303 6.647 13.498 1.00 84.38 97 LEU A O 1
ATOM 733 N N . ALA A 1 98 ? -6.972 5.025 15.023 1.00 83.12 98 ALA A N 1
ATOM 734 C CA . ALA A 1 98 ? -6.200 5.822 15.962 1.00 83.12 98 ALA A CA 1
ATOM 735 C C . ALA A 1 98 ? -4.923 5.077 16.352 1.00 83.12 98 ALA A C 1
ATOM 737 O O . ALA A 1 98 ? -4.879 3.849 16.355 1.00 83.12 98 ALA A O 1
ATOM 738 N N . HIS A 1 99 ? -3.887 5.833 16.690 1.00 81.94 99 HIS A N 1
ATOM 739 C CA . HIS A 1 99 ? -2.669 5.312 17.295 1.00 81.94 99 HIS A CA 1
ATOM 740 C C . HIS A 1 99 ? -2.308 6.185 18.496 1.00 81.94 99 HIS A C 1
ATOM 742 O O . HIS A 1 99 ? -2.643 7.372 18.544 1.00 81.94 99 HIS A O 1
ATOM 748 N N . PHE A 1 100 ? -1.634 5.594 19.478 1.00 84.00 100 PHE A N 1
ATOM 749 C CA . PHE A 1 100 ? -1.134 6.345 20.620 1.00 84.00 100 PHE A CA 1
ATOM 750 C C . PHE A 1 100 ? 0.097 7.156 20.226 1.00 84.00 100 PHE A C 1
ATOM 752 O O . PHE A 1 100 ? 0.954 6.685 19.486 1.00 84.00 100 PHE A O 1
ATOM 759 N N . VAL A 1 101 ? 0.193 8.368 20.769 1.00 87.12 101 VAL A N 1
ATOM 760 C CA . VAL A 1 101 ? 1.350 9.254 20.613 1.00 87.12 101 VAL A CA 1
ATOM 761 C C . VAL A 1 101 ? 1.800 9.756 21.977 1.00 87.12 101 VAL A C 1
ATOM 763 O O . VAL A 1 101 ? 0.987 9.952 22.883 1.00 87.12 101 VAL A O 1
ATOM 766 N N . CYS A 1 102 ? 3.096 10.023 22.131 1.00 87.62 102 CYS A N 1
ATOM 767 C CA . CYS A 1 102 ? 3.582 10.734 23.309 1.00 87.62 102 CYS A CA 1
ATOM 768 C C . CYS A 1 102 ? 3.389 12.233 23.083 1.00 87.62 102 CYS A C 1
ATOM 770 O O . CYS A 1 102 ? 4.049 12.813 22.216 1.00 87.62 102 CYS A O 1
ATOM 772 N N . ALA A 1 103 ? 2.534 12.873 23.878 1.00 90.06 103 ALA A N 1
ATOM 773 C CA . ALA A 1 103 ? 2.267 14.303 23.784 1.00 90.06 103 ALA A CA 1
ATOM 774 C C . ALA A 1 103 ? 2.529 15.035 25.110 1.00 90.06 103 ALA A C 1
ATOM 776 O O . ALA A 1 103 ? 2.426 14.462 26.191 1.00 90.06 103 ALA A O 1
ATOM 777 N N . GLU A 1 104 ? 2.881 16.316 25.021 1.00 94.19 104 GLU A N 1
ATOM 778 C CA . GLU A 1 104 ? 3.138 17.197 26.161 1.00 94.19 104 GLU A CA 1
ATOM 779 C C . GLU A 1 104 ? 2.250 18.438 26.058 1.00 94.19 104 GLU A C 1
ATOM 781 O O . GLU A 1 104 ? 2.199 19.080 25.009 1.00 94.19 104 GLU A O 1
ATOM 786 N N . ASN A 1 105 ? 1.565 18.798 27.146 1.00 95.50 105 ASN A N 1
ATOM 787 C CA . ASN A 1 105 ? 0.847 20.066 27.225 1.00 95.50 105 ASN A CA 1
ATOM 788 C C . ASN A 1 105 ? 1.812 21.179 27.660 1.00 95.50 105 ASN A C 1
ATOM 790 O O . ASN A 1 105 ? 2.466 21.063 28.697 1.00 95.50 105 ASN A O 1
ATOM 794 N N . ARG A 1 106 ? 1.888 22.255 26.876 1.00 95.38 106 ARG A N 1
ATOM 795 C CA . ARG A 1 106 ? 2.636 23.474 27.199 1.00 95.38 106 ARG A CA 1
ATOM 796 C C . ARG A 1 106 ? 1.718 24.664 27.016 1.00 95.38 106 ARG A C 1
ATOM 798 O O . ARG A 1 106 ? 1.286 24.933 25.899 1.00 95.38 106 ARG A O 1
ATOM 805 N N . ASP A 1 107 ? 1.417 25.354 28.109 1.00 93.75 107 ASP A N 1
ATOM 806 C CA . ASP A 1 107 ? 0.585 26.560 28.108 1.00 93.75 107 ASP A CA 1
ATOM 807 C C . ASP A 1 107 ? -0.773 26.372 27.398 1.00 93.75 107 ASP A C 1
ATOM 809 O O . ASP A 1 107 ? -1.254 27.251 26.686 1.00 93.75 107 ASP A O 1
ATOM 813 N N . GLY A 1 108 ? -1.400 25.201 27.571 1.00 93.62 108 GLY A N 1
ATOM 814 C CA . GLY A 1 108 ? -2.695 24.872 26.967 1.00 93.62 108 GLY A CA 1
ATOM 815 C C . GLY A 1 108 ? -2.620 24.353 25.527 1.00 93.62 108 GLY A C 1
ATOM 816 O O . GLY A 1 108 ? -3.655 24.022 24.953 1.00 93.62 108 GLY A O 1
ATOM 817 N N . LEU A 1 109 ? -1.422 24.238 24.951 1.00 94.31 109 LEU A N 1
ATOM 818 C CA . LEU A 1 109 ? -1.190 23.668 23.625 1.00 94.31 109 LEU A CA 1
ATOM 819 C C . LEU A 1 109 ? -0.610 22.255 23.742 1.00 94.31 109 LEU A C 1
ATOM 821 O O . LEU A 1 109 ? 0.312 22.015 24.521 1.00 94.31 109 LEU A O 1
ATOM 825 N N . LEU A 1 110 ? -1.135 21.318 22.951 1.00 93.69 110 LEU A N 1
ATOM 826 C CA . LEU A 1 110 ? -0.656 19.938 22.909 1.00 93.69 110 LEU A CA 1
ATOM 827 C C . LEU A 1 110 ? 0.444 19.791 21.849 1.00 93.69 110 LEU A C 1
ATOM 829 O O . LEU A 1 110 ? 0.218 20.059 20.671 1.00 93.69 110 LEU A O 1
ATOM 833 N N . PHE A 1 111 ? 1.626 19.340 22.260 1.00 93.31 111 PHE A N 1
ATOM 834 C CA . PHE A 1 111 ? 2.768 19.093 21.382 1.00 93.31 111 PHE A CA 1
ATOM 835 C C . PHE A 1 111 ? 3.057 17.596 21.293 1.00 93.31 111 PHE A C 1
ATOM 837 O O . PHE A 1 111 ? 3.396 16.975 22.300 1.00 93.31 111 PHE A O 1
ATOM 844 N N . VAL A 1 112 ? 2.992 17.024 20.088 1.00 92.19 112 VAL A N 1
ATOM 845 C CA . VAL A 1 112 ? 3.444 15.647 19.834 1.00 92.19 112 VAL A CA 1
ATOM 846 C C . VAL A 1 112 ? 4.967 15.600 19.959 1.00 92.19 112 VAL A C 1
ATOM 848 O O . VAL A 1 112 ? 5.688 16.309 19.259 1.00 92.19 112 VAL A O 1
ATOM 851 N N . ARG A 1 113 ? 5.465 14.791 20.895 1.00 89.56 113 ARG A N 1
ATOM 852 C CA . ARG A 1 113 ? 6.896 14.572 21.145 1.00 89.56 113 ARG A CA 1
ATOM 853 C C . ARG A 1 113 ? 7.428 13.378 20.369 1.00 89.56 113 ARG A C 1
ATOM 855 O O . ARG A 1 113 ? 8.559 13.429 19.894 1.00 89.56 113 ARG A O 1
ATOM 862 N N . ARG A 1 114 ? 6.629 12.313 20.281 1.00 85.19 114 ARG A N 1
ATOM 863 C CA . ARG A 1 114 ? 6.924 11.105 19.505 1.00 85.19 114 ARG A CA 1
ATOM 864 C C . ARG A 1 114 ? 5.639 10.581 18.879 1.00 85.19 114 ARG A C 1
ATOM 866 O O . ARG A 1 114 ? 4.647 10.415 19.584 1.00 85.19 114 ARG A O 1
ATOM 873 N N . ASP A 1 115 ? 5.716 10.318 17.581 1.00 81.38 115 ASP A N 1
ATOM 874 C CA . ASP A 1 115 ? 4.616 9.827 16.738 1.00 81.38 115 ASP A CA 1
ATOM 875 C C . ASP A 1 115 ? 4.533 8.290 16.700 1.00 81.38 115 ASP A C 1
ATOM 877 O O . ASP A 1 115 ? 3.608 7.691 16.170 1.00 81.38 115 ASP A O 1
ATOM 881 N N . SER A 1 116 ? 5.530 7.617 17.270 1.00 77.50 116 SER A N 1
ATOM 882 C CA . SER A 1 116 ? 5.559 6.163 17.410 1.00 77.50 116 SER A CA 1
ATOM 883 C C . SER A 1 116 ? 6.106 5.854 18.801 1.00 77.50 116 SER A C 1
ATOM 885 O O . SER A 1 116 ? 7.315 6.007 19.016 1.00 77.50 116 SER A O 1
ATOM 887 N N . PRO A 1 117 ? 5.236 5.567 19.785 1.00 70.00 117 PRO A N 1
ATOM 888 C CA . PRO A 1 117 ? 5.680 5.203 21.122 1.00 70.00 117 PRO A CA 1
ATOM 889 C C . PRO A 1 117 ? 6.494 3.906 21.066 1.00 70.00 117 PRO A C 1
ATOM 891 O O . PRO A 1 117 ? 6.401 3.136 20.111 1.00 70.00 117 PRO A O 1
ATOM 894 N N . GLU A 1 118 ? 7.331 3.698 22.082 1.00 73.19 118 GLU A N 1
ATOM 895 C CA . GLU A 1 118 ? 8.022 2.418 22.263 1.00 73.19 118 GLU A CA 1
ATOM 896 C C . GLU A 1 118 ? 6.993 1.288 22.378 1.00 73.19 118 GLU A C 1
ATOM 898 O O . GLU A 1 118 ? 5.842 1.537 22.737 1.00 73.19 118 GLU A O 1
ATOM 903 N N . GLU A 1 119 ? 7.401 0.071 22.023 1.00 72.88 119 GLU A N 1
ATOM 904 C CA . GLU A 1 119 ? 6.530 -1.102 22.061 1.00 72.88 119 GLU A CA 1
ATOM 905 C C . GLU A 1 119 ? 5.935 -1.237 23.470 1.00 72.88 119 GLU A C 1
ATOM 907 O O . GLU A 1 119 ? 6.660 -1.335 24.461 1.00 72.88 119 GLU A O 1
ATOM 912 N N . VAL A 1 120 ? 4.611 -1.129 23.551 1.00 73.81 120 VAL A N 1
ATOM 913 C CA . VAL A 1 120 ? 3.862 -1.164 24.806 1.00 73.81 120 VAL A CA 1
ATOM 914 C C . VAL A 1 120 ? 3.399 -2.596 25.020 1.00 73.81 120 VAL A C 1
ATOM 916 O O . VAL A 1 120 ? 2.896 -3.229 24.091 1.00 73.81 120 VAL A O 1
ATOM 919 N N . GLU A 1 121 ? 3.54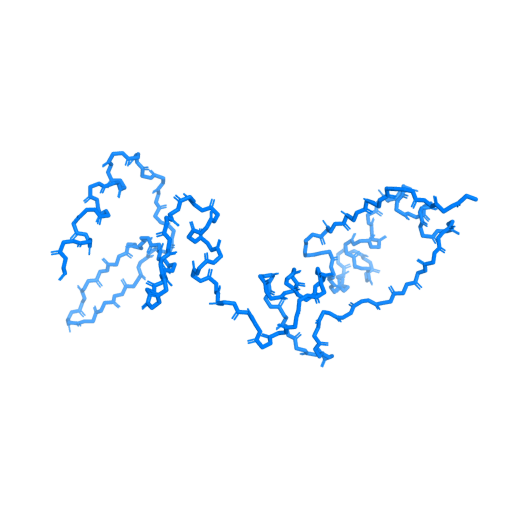9 -3.108 26.238 1.00 82.44 121 GLU A N 1
ATOM 920 C CA . GLU A 1 121 ? 3.024 -4.424 26.595 1.00 82.44 121 GLU A CA 1
ATOM 921 C C . GLU A 1 121 ? 1.505 -4.468 26.359 1.00 82.44 121 GLU A C 1
ATOM 923 O O . GLU A 1 121 ? 0.786 -3.508 26.641 1.00 82.44 121 GLU A O 1
ATOM 928 N N . GLU A 1 122 ? 0.985 -5.598 25.879 1.00 80.19 122 GLU A N 1
ATOM 929 C CA . GLU A 1 122 ? -0.410 -5.701 25.416 1.00 80.19 122 GLU A CA 1
ATOM 930 C C . GLU A 1 122 ? -1.436 -5.302 26.494 1.00 80.19 122 GLU A C 1
ATOM 932 O O . GLU A 1 122 ? -2.426 -4.627 26.214 1.00 80.19 122 GLU A O 1
ATOM 937 N N . HIS A 1 123 ? -1.148 -5.625 27.758 1.00 84.06 123 HIS A N 1
ATOM 938 C CA . HIS A 1 123 ? -1.994 -5.249 28.892 1.00 84.06 123 HIS A CA 1
ATOM 939 C C . HIS A 1 123 ? -2.044 -3.730 29.148 1.00 84.06 123 HIS A C 1
ATOM 941 O O . HIS A 1 123 ? -3.087 -3.209 29.544 1.00 84.06 123 HIS A O 1
ATOM 947 N N . GLU A 1 124 ? -0.947 -3.006 28.915 1.00 82.00 124 GLU A N 1
ATOM 948 C CA . GLU A 1 124 ? -0.899 -1.546 29.045 1.00 82.00 124 GLU A CA 1
ATOM 949 C C . GLU A 1 124 ? -1.632 -0.873 27.880 1.00 82.00 124 GLU A C 1
ATOM 951 O O . GLU A 1 124 ? -2.408 0.062 28.096 1.00 82.00 124 GLU A O 1
ATOM 956 N N . ALA A 1 125 ? -1.451 -1.384 26.658 1.00 79.19 125 ALA A N 1
ATOM 957 C CA . ALA A 1 125 ? -2.177 -0.911 25.482 1.00 79.19 125 ALA A CA 1
ATOM 958 C C . ALA A 1 125 ? -3.697 -1.072 25.659 1.00 79.19 125 ALA A C 1
ATOM 960 O O . ALA A 1 125 ? -4.461 -0.152 25.356 1.00 79.19 125 ALA A O 1
ATOM 961 N N . GLN A 1 126 ? -4.134 -2.203 26.218 1.00 81.25 126 GLN A N 1
ATOM 962 C CA . GLN A 1 126 ? -5.544 -2.454 26.496 1.00 81.25 126 GLN A CA 1
ATOM 963 C C . GLN A 1 126 ? -6.097 -1.530 27.590 1.00 81.25 126 GLN A C 1
ATOM 965 O O . GLN A 1 126 ? -7.170 -0.958 27.412 1.00 81.25 126 GLN A O 1
ATOM 970 N N . ALA A 1 127 ? -5.349 -1.299 28.673 1.00 85.06 127 ALA A N 1
ATOM 971 C CA . ALA A 1 127 ? -5.757 -0.361 29.721 1.00 85.06 127 ALA A CA 1
ATOM 972 C C . ALA A 1 127 ? -5.897 1.082 29.197 1.00 85.06 127 ALA A C 1
ATOM 974 O O . ALA A 1 127 ? -6.838 1.790 29.564 1.00 85.06 127 ALA A O 1
ATOM 975 N N . LEU A 1 128 ? -4.990 1.520 28.315 1.00 82.12 128 LEU A N 1
ATOM 976 C CA . LEU A 1 128 ? -5.088 2.823 27.650 1.00 82.12 128 LEU A CA 1
ATOM 977 C C . LEU A 1 128 ? -6.318 2.904 26.740 1.00 82.12 128 LEU A C 1
ATOM 979 O O . LEU A 1 128 ? -7.009 3.924 26.731 1.00 82.12 128 LEU A O 1
ATOM 983 N N . PHE A 1 129 ? -6.605 1.836 25.992 1.00 79.25 129 PHE A N 1
ATOM 984 C CA . PHE A 1 129 ? -7.787 1.770 25.139 1.00 79.25 129 PHE A CA 1
ATOM 985 C C . PHE A 1 129 ? -9.080 1.841 25.958 1.00 79.25 129 PHE A C 1
ATOM 987 O O . PHE A 1 129 ? -9.961 2.630 25.631 1.00 79.25 129 PHE A O 1
ATOM 994 N N . GLU A 1 130 ? -9.181 1.095 27.060 1.00 82.31 130 GLU A N 1
ATOM 995 C CA . GLU A 1 130 ? -10.340 1.132 27.964 1.00 82.31 130 GLU A CA 1
ATOM 996 C C . GLU A 1 130 ? -10.551 2.524 28.577 1.00 82.31 130 GLU A C 1
ATOM 998 O O . GLU A 1 130 ? -11.682 3.006 28.644 1.00 82.31 130 GLU A O 1
ATOM 1003 N N . GLN A 1 131 ? -9.472 3.210 28.969 1.00 83.44 131 GLN A N 1
ATOM 1004 C CA . GLN A 1 131 ? -9.558 4.593 29.445 1.00 83.44 131 GLN A CA 1
ATOM 1005 C C . GLN A 1 131 ? -10.033 5.562 28.358 1.00 83.44 131 GLN A C 1
ATOM 1007 O O . GLN A 1 131 ? -10.810 6.468 28.651 1.00 83.44 131 GLN A O 1
ATOM 1012 N N . ALA A 1 132 ? -9.582 5.386 27.114 1.00 79.00 132 ALA A N 1
ATOM 1013 C CA . ALA A 1 132 ? -9.986 6.223 25.988 1.00 79.00 132 ALA A CA 1
ATOM 1014 C C . ALA A 1 132 ? -11.416 5.929 25.499 1.00 79.00 132 ALA A C 1
ATOM 1016 O O . ALA A 1 132 ? -12.097 6.834 25.026 1.00 79.00 132 ALA A O 1
ATOM 1017 N N . ALA A 1 133 ? -11.883 4.686 25.623 1.00 72.25 133 ALA A N 1
ATOM 1018 C CA . ALA A 1 133 ? -13.233 4.272 25.247 1.00 72.25 133 ALA A CA 1
ATOM 1019 C C . ALA A 1 133 ? -14.296 4.631 26.302 1.00 72.25 133 ALA A C 1
ATOM 1021 O O . ALA A 1 133 ? -15.488 4.568 26.016 1.00 72.25 133 ALA A O 1
ATOM 1022 N N . GLY A 1 134 ? -13.882 4.988 27.522 1.00 68.19 134 GLY A N 1
ATOM 1023 C CA . GLY A 1 134 ? -14.772 5.383 28.619 1.00 68.19 134 GLY A CA 1
ATOM 1024 C C . GLY A 1 134 ? -15.303 6.824 28.562 1.00 68.19 134 GLY A C 1
ATOM 1025 O O . GLY A 1 134 ? -15.952 7.245 29.523 1.00 68.19 134 GLY A O 1
ATOM 1026 N N . PHE A 1 135 ? -15.005 7.576 27.498 1.00 49.53 135 PHE A N 1
ATOM 1027 C CA . PHE A 1 135 ? -15.527 8.927 27.237 1.00 49.53 135 PHE A CA 1
ATOM 1028 C C . PHE A 1 135 ? -16.830 8.889 26.431 1.00 49.53 135 PHE A C 1
ATOM 1030 O O . PHE A 1 135 ? -17.672 9.787 26.669 1.00 49.53 135 PHE A O 1
#